Protein AF-A0A1J5BR05-F1 (afdb_monomer_lite)

pLDDT: mean 73.67, std 16.23, range [37.75, 90.69]

Structure (mmCIF, N/CA/C/O backbone):
data_AF-A0A1J5BR05-F1
#
_entry.id   AF-A0A1J5BR05-F1
#
loop_
_atom_site.group_PDB
_atom_site.id
_atom_site.type_symbol
_atom_site.label_atom_id
_atom_site.label_alt_id
_atom_site.label_comp_id
_atom_site.label_asym_id
_atom_site.label_entity_id
_atom_site.label_seq_id
_atom_site.pdbx_PDB_ins_code
_atom_site.Cartn_x
_atom_site.Cartn_y
_atom_site.Cartn_z
_atom_site.occupancy
_atom_site.B_iso_or_equiv
_atom_site.auth_seq_id
_atom_site.auth_comp_id
_atom_site.auth_asym_id
_atom_site.auth_atom_id
_atom_site.pdbx_PDB_model_num
ATOM 1 N N . MET A 1 1 ? -5.665 -17.336 -10.126 1.00 39.12 1 MET A N 1
ATOM 2 C CA . MET A 1 1 ? -4.276 -17.466 -9.632 1.00 39.12 1 MET A CA 1
ATOM 3 C C . MET A 1 1 ? -3.455 -16.307 -10.194 1.00 39.12 1 MET A C 1
ATOM 5 O O . MET A 1 1 ? -2.789 -16.458 -11.212 1.00 39.12 1 MET A O 1
ATOM 9 N N . LEU A 1 2 ? -3.592 -15.113 -9.605 1.00 43.66 2 LEU A N 1
ATOM 10 C CA . LEU A 1 2 ? -2.800 -13.946 -10.001 1.00 43.66 2 LEU A CA 1
ATOM 11 C C . LEU A 1 2 ? -1.372 -14.146 -9.476 1.00 43.66 2 LEU A C 1
ATOM 13 O O . LEU A 1 2 ? -1.186 -14.547 -8.332 1.00 43.66 2 LEU A O 1
ATOM 17 N N . ARG A 1 3 ? -0.367 -13.954 -10.329 1.00 38.69 3 ARG A N 1
ATOM 18 C CA . ARG A 1 3 ? 1.040 -14.210 -10.006 1.00 38.69 3 ARG A CA 1
ATOM 19 C C . ARG A 1 3 ? 1.531 -13.229 -8.933 1.00 38.69 3 ARG A C 1
ATOM 21 O O . ARG A 1 3 ? 1.768 -12.065 -9.217 1.00 38.69 3 ARG A O 1
ATOM 28 N N . PHE A 1 4 ? 1.776 -13.747 -7.732 1.00 49.09 4 PHE A N 1
ATOM 29 C CA . PHE A 1 4 ? 2.369 -13.074 -6.564 1.00 49.09 4 PHE A CA 1
ATOM 30 C C . PHE A 1 4 ? 3.828 -12.600 -6.767 1.00 49.09 4 PHE A C 1
ATOM 32 O O . PHE A 1 4 ? 4.455 -12.104 -5.835 1.00 49.09 4 PHE A O 1
ATOM 39 N N . ALA A 1 5 ? 4.384 -12.736 -7.975 1.00 37.75 5 ALA A N 1
ATOM 40 C CA . ALA A 1 5 ? 5.760 -12.353 -8.286 1.00 37.75 5 ALA A CA 1
ATOM 41 C C . ALA A 1 5 ? 5.990 -10.826 -8.246 1.00 37.75 5 ALA A C 1
ATOM 43 O O . ALA A 1 5 ? 7.113 -10.403 -7.992 1.00 37.75 5 ALA A O 1
ATOM 44 N N . ASP A 1 6 ? 4.939 -10.009 -8.401 1.00 48.56 6 ASP A N 1
ATOM 45 C CA . ASP A 1 6 ? 5.036 -8.542 -8.322 1.00 48.56 6 ASP A CA 1
ATOM 46 C C . ASP A 1 6 ? 4.901 -7.969 -6.896 1.00 48.56 6 ASP A C 1
ATOM 48 O O . ASP A 1 6 ? 5.285 -6.823 -6.672 1.00 48.56 6 ASP A O 1
ATOM 52 N N . ARG A 1 7 ? 4.443 -8.740 -5.887 1.00 49.97 7 ARG A N 1
ATOM 53 C CA . ARG A 1 7 ? 4.324 -8.237 -4.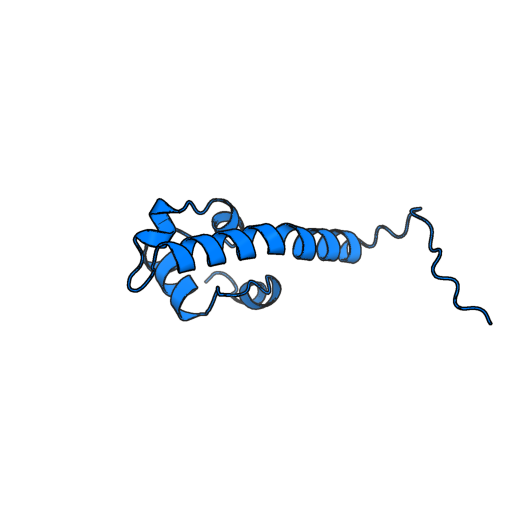492 1.00 49.97 7 ARG A CA 1
ATOM 54 C C . ARG A 1 7 ? 5.680 -7.804 -3.924 1.00 49.97 7 ARG A C 1
ATOM 56 O O . ARG A 1 7 ? 5.772 -6.768 -3.278 1.00 49.97 7 ARG A O 1
ATOM 63 N N . ARG A 1 8 ? 6.749 -8.539 -4.251 1.00 48.34 8 ARG A N 1
ATOM 64 C CA . ARG A 1 8 ? 8.131 -8.169 -3.889 1.00 48.34 8 ARG A CA 1
ATOM 65 C C . ARG A 1 8 ? 8.707 -7.046 -4.749 1.00 48.34 8 ARG A C 1
ATOM 67 O O . ARG A 1 8 ? 9.713 -6.460 -4.374 1.00 48.34 8 ARG A O 1
ATOM 74 N N . ALA A 1 9 ? 8.111 -6.761 -5.907 1.00 53.56 9 ALA A N 1
ATOM 75 C CA . ALA A 1 9 ? 8.596 -5.698 -6.775 1.00 53.56 9 ALA A CA 1
ATOM 76 C C . ALA A 1 9 ? 8.222 -4.319 -6.225 1.00 53.56 9 ALA A C 1
ATOM 78 O O . ALA A 1 9 ? 8.981 -3.375 -6.426 1.00 53.56 9 ALA A O 1
ATOM 79 N N . LEU A 1 10 ? 7.097 -4.191 -5.519 1.00 64.12 10 LEU A N 1
ATOM 80 C CA . LEU A 1 10 ? 6.598 -2.893 -5.066 1.00 64.12 10 LEU A CA 1
ATOM 81 C C . LEU A 1 10 ? 7.388 -2.289 -3.894 1.00 64.12 10 LEU A C 1
ATOM 83 O O . LEU A 1 10 ? 7.403 -1.067 -3.794 1.00 64.12 10 LEU A O 1
ATOM 87 N N . ASP A 1 11 ? 8.079 -3.109 -3.090 1.00 70.50 11 ASP A N 1
ATOM 88 C CA . ASP A 1 11 ? 8.959 -2.670 -1.987 1.00 70.50 11 ASP A CA 1
ATOM 89 C C . ASP A 1 11 ? 8.309 -1.574 -1.115 1.00 70.50 11 ASP A C 1
ATOM 91 O O . ASP A 1 11 ? 8.816 -0.462 -0.977 1.00 70.50 11 ASP A O 1
ATOM 95 N N . ILE A 1 12 ? 7.091 -1.857 -0.633 1.00 81.88 12 ILE A N 1
ATOM 96 C CA . ILE A 1 12 ? 6.277 -0.912 0.142 1.00 81.88 12 ILE A CA 1
ATOM 97 C C . ILE A 1 12 ? 6.449 -1.219 1.625 1.00 81.88 12 ILE A C 1
ATOM 99 O O . ILE A 1 12 ? 5.975 -2.248 2.113 1.00 81.88 12 ILE A O 1
ATOM 103 N N . ASP A 1 13 ? 7.072 -0.292 2.348 1.00 80.88 13 ASP A N 1
ATOM 104 C CA . ASP A 1 13 ? 7.202 -0.378 3.799 1.00 80.88 13 ASP A CA 1
ATOM 105 C C . ASP A 1 13 ? 5.828 -0.482 4.477 1.00 80.88 13 ASP A C 1
ATOM 107 O O . ASP A 1 13 ? 4.907 0.291 4.214 1.00 80.88 13 ASP A O 1
ATOM 111 N N . GLY A 1 14 ? 5.682 -1.468 5.364 1.00 81.31 14 GLY A N 1
ATOM 112 C CA . GLY A 1 14 ? 4.429 -1.738 6.075 1.00 81.31 14 GLY A CA 1
ATOM 113 C C . GLY A 1 14 ? 3.423 -2.607 5.311 1.00 81.31 14 GLY A C 1
ATOM 114 O O . GLY A 1 14 ? 2.475 -3.092 5.928 1.00 81.31 14 GLY A O 1
ATOM 115 N N . LEU A 1 15 ? 3.641 -2.896 4.022 1.00 84.44 15 LEU A N 1
ATOM 116 C CA . LEU A 1 15 ? 2.809 -3.823 3.247 1.00 84.44 15 LEU A CA 1
ATOM 117 C C . LEU A 1 15 ? 3.322 -5.269 3.382 1.00 84.44 15 LEU A C 1
ATOM 119 O O . LEU A 1 15 ? 3.891 -5.847 2.457 1.00 84.44 15 LEU A O 1
ATOM 123 N N . GLY A 1 16 ? 3.141 -5.850 4.571 1.00 83.38 16 GLY A N 1
ATOM 124 C CA . GLY A 1 16 ? 3.503 -7.243 4.852 1.00 83.38 16 GLY A CA 1
ATOM 125 C C . GLY A 1 16 ? 2.504 -8.259 4.288 1.00 83.38 16 GLY A C 1
ATOM 126 O O . GLY A 1 16 ? 1.366 -7.914 3.967 1.00 83.38 16 GLY A O 1
ATOM 127 N N . ASP A 1 17 ? 2.901 -9.534 4.230 1.00 81.94 17 ASP A N 1
ATOM 128 C CA . ASP A 1 17 ? 2.085 -10.570 3.586 1.00 81.94 17 ASP A CA 1
ATOM 129 C C . ASP A 1 17 ? 0.685 -10.727 4.194 1.00 81.94 17 ASP A C 1
ATOM 131 O O . ASP A 1 17 ? -0.302 -10.744 3.461 1.00 81.94 17 ASP A O 1
ATOM 135 N N . ASN A 1 18 ? 0.594 -10.712 5.526 1.00 84.12 18 ASN A N 1
ATOM 136 C CA . ASN A 1 18 ? -0.680 -10.805 6.243 1.00 84.12 18 ASN A CA 1
ATOM 137 C C . ASN A 1 18 ? -1.644 -9.659 5.899 1.00 84.12 18 ASN A C 1
ATOM 139 O O . ASN A 1 18 ? -2.852 -9.860 5.865 1.00 84.12 18 ASN A O 1
ATOM 143 N N . LEU A 1 19 ? -1.123 -8.449 5.675 1.00 84.56 19 LEU A N 1
ATOM 144 C CA . LEU A 1 19 ? -1.950 -7.281 5.380 1.00 84.56 19 LEU A CA 1
ATOM 145 C C . LEU A 1 19 ? -2.521 -7.353 3.968 1.00 84.56 19 LEU A C 1
ATOM 147 O O . LEU A 1 19 ? -3.683 -7.032 3.741 1.00 84.56 19 LEU A O 1
ATOM 151 N N . VAL A 1 20 ? -1.715 -7.797 3.010 1.00 83.81 20 VAL A N 1
ATOM 152 C CA . VAL A 1 20 ? -2.219 -7.982 1.653 1.00 83.81 20 VAL A CA 1
ATOM 153 C C . VAL A 1 20 ? -3.262 -9.094 1.616 1.00 83.81 20 VAL A C 1
ATOM 155 O O . VAL A 1 20 ? -4.256 -8.944 0.917 1.00 83.81 20 VAL A O 1
ATOM 158 N N . ASP A 1 21 ? -3.074 -10.173 2.375 1.00 85.44 21 ASP A N 1
ATOM 159 C CA . ASP A 1 21 ? -4.059 -11.253 2.430 1.00 85.44 21 ASP A CA 1
ATOM 160 C C . ASP A 1 21 ? -5.387 -10.739 3.007 1.00 85.44 21 ASP A C 1
ATOM 162 O O . ASP A 1 21 ? -6.427 -10.942 2.391 1.00 85.44 21 ASP A O 1
ATOM 166 N N . GLN A 1 22 ? -5.355 -9.919 4.066 1.00 87.12 22 GLN A N 1
ATOM 167 C CA . GLN A 1 22 ? -6.554 -9.231 4.566 1.00 87.12 22 GLN A CA 1
ATOM 168 C C . GLN A 1 22 ? -7.207 -8.311 3.522 1.00 87.12 22 GLN A C 1
ATOM 170 O O . GLN A 1 22 ? -8.429 -8.283 3.405 1.00 87.12 22 GLN A O 1
ATOM 175 N N . LEU A 1 23 ? -6.417 -7.553 2.755 1.00 86.75 23 LEU A N 1
ATOM 176 C CA . LEU A 1 23 ? -6.927 -6.661 1.707 1.00 86.75 23 LEU A CA 1
ATOM 177 C C . LEU A 1 23 ? -7.594 -7.429 0.553 1.00 86.75 23 LEU A C 1
ATOM 179 O O . LEU A 1 23 ? -8.565 -6.940 -0.029 1.00 86.75 23 LEU A O 1
ATOM 183 N N . VAL A 1 24 ? -7.072 -8.611 0.223 1.00 86.50 24 VAL A N 1
ATOM 184 C CA . VAL A 1 24 ? -7.632 -9.508 -0.798 1.00 86.50 24 VAL A CA 1
ATOM 185 C C . VAL A 1 24 ? -8.888 -10.199 -0.275 1.00 86.50 24 VAL A C 1
ATOM 187 O O . VAL A 1 24 ? -9.907 -10.197 -0.962 1.00 86.50 24 VAL A O 1
ATOM 190 N N . ASP A 1 25 ? -8.849 -10.725 0.949 1.00 87.19 25 ASP A N 1
ATOM 191 C CA . ASP A 1 25 ? -9.979 -11.408 1.585 1.00 87.19 25 ASP A CA 1
ATOM 192 C C . ASP A 1 25 ? -11.158 -10.454 1.823 1.00 87.19 25 ASP A C 1
ATOM 194 O O . ASP A 1 25 ? -12.317 -10.831 1.650 1.00 87.19 25 ASP A O 1
ATOM 198 N N . ALA A 1 26 ? -10.872 -9.186 2.136 1.00 85.12 26 ALA A N 1
ATOM 199 C CA . ALA A 1 26 ? -11.872 -8.126 2.232 1.00 85.12 26 ALA A CA 1
ATOM 200 C C . ALA A 1 26 ? -12.395 -7.646 0.860 1.00 85.12 26 ALA A C 1
ATOM 202 O O . ALA A 1 26 ? -13.279 -6.792 0.801 1.00 85.12 26 ALA A O 1
ATOM 203 N N . GLY A 1 27 ? -11.848 -8.150 -0.253 1.00 85.44 27 GLY A N 1
ATOM 204 C CA . GLY A 1 27 ? -12.234 -7.772 -1.617 1.00 85.44 27 GLY A CA 1
ATOM 205 C C . GLY A 1 27 ? -11.835 -6.348 -2.021 1.00 85.44 27 GLY A C 1
ATOM 206 O O . GLY A 1 27 ? -12.245 -5.876 -3.083 1.00 85.44 27 GLY A O 1
ATOM 207 N N . VAL A 1 28 ? -11.036 -5.665 -1.197 1.00 85.56 28 VAL A N 1
ATOM 208 C CA . VAL A 1 28 ? -10.612 -4.272 -1.399 1.00 85.56 28 VAL A CA 1
ATOM 209 C C . VAL A 1 28 ? -9.519 -4.185 -2.466 1.00 85.56 28 VAL A C 1
ATOM 211 O O . VAL A 1 28 ? -9.471 -3.227 -3.236 1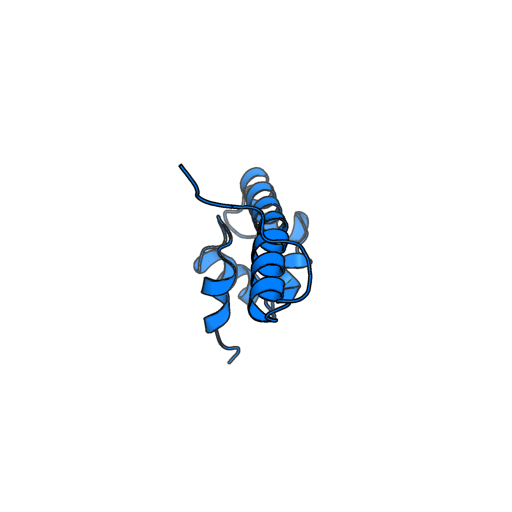.00 85.56 28 VAL A O 1
ATOM 214 N N . VAL A 1 29 ? -8.652 -5.199 -2.546 1.00 86.19 29 VAL A N 1
ATOM 215 C CA . VAL A 1 29 ? -7.543 -5.256 -3.506 1.00 86.19 29 VAL A CA 1
ATOM 216 C C . VAL A 1 29 ? -7.618 -6.548 -4.305 1.00 86.19 29 VAL A C 1
ATOM 218 O O . VAL A 1 29 ? -7.506 -7.637 -3.757 1.00 86.19 29 VAL A O 1
ATOM 221 N N . ASN A 1 30 ? -7.743 -6.425 -5.626 1.00 83.75 30 ASN A N 1
ATOM 222 C CA . ASN A 1 30 ? -7.742 -7.572 -6.542 1.00 83.75 30 ASN A CA 1
ATOM 223 C C . ASN A 1 30 ? -6.531 -7.546 -7.476 1.00 83.75 30 ASN A C 1
ATOM 225 O O . ASN A 1 30 ? -6.069 -8.582 -7.957 1.00 83.75 30 ASN A O 1
ATOM 229 N N . THR A 1 31 ? -6.003 -6.352 -7.729 1.00 82.12 31 THR A N 1
ATOM 230 C CA . THR A 1 31 ? -4.830 -6.115 -8.560 1.00 82.12 31 THR A CA 1
ATOM 231 C C . THR A 1 31 ? -3.842 -5.193 -7.843 1.00 82.12 31 THR A C 1
ATOM 233 O O . THR A 1 31 ? -4.249 -4.391 -7.003 1.00 82.12 31 THR A O 1
ATOM 236 N N . PRO A 1 32 ? -2.546 -5.221 -8.201 1.00 77.81 32 PRO A N 1
ATOM 237 C CA . PRO A 1 32 ? -1.566 -4.281 -7.651 1.00 77.81 32 PRO A CA 1
ATOM 238 C C . PRO A 1 32 ? -1.953 -2.806 -7.838 1.00 77.81 32 PRO A C 1
ATOM 240 O O . PRO A 1 32 ? -1.619 -1.969 -7.007 1.00 77.81 32 PRO A O 1
ATOM 243 N N . ALA A 1 33 ? -2.686 -2.483 -8.909 1.00 82.00 33 ALA A N 1
ATOM 244 C CA . ALA A 1 33 ? -3.143 -1.124 -9.184 1.00 82.00 33 ALA A CA 1
ATOM 245 C C . ALA A 1 33 ? -4.176 -0.617 -8.164 1.00 82.00 33 ALA A C 1
ATOM 247 O O . ALA A 1 33 ? -4.310 0.593 -7.984 1.00 82.00 33 ALA A O 1
ATOM 248 N N . ASP A 1 34 ? -4.895 -1.521 -7.496 1.00 85.75 34 ASP A N 1
ATOM 249 C CA . ASP A 1 34 ? -5.921 -1.153 -6.518 1.00 85.75 34 ASP A CA 1
ATOM 250 C C . ASP A 1 34 ? -5.310 -0.656 -5.204 1.00 85.75 34 ASP A C 1
ATOM 252 O O . ASP A 1 34 ? -5.933 0.153 -4.523 1.00 85.75 34 ASP A O 1
ATOM 256 N N . LEU A 1 35 ? -4.052 -1.014 -4.906 1.00 86.94 35 LEU A N 1
ATOM 257 C CA . LEU A 1 35 ? -3.306 -0.447 -3.774 1.00 86.94 35 LEU A CA 1
ATOM 258 C C . LEU A 1 35 ? -3.240 1.084 -3.856 1.00 86.94 35 LEU A C 1
ATOM 260 O O . LEU A 1 35 ? -3.366 1.769 -2.849 1.00 86.94 35 LEU A O 1
ATOM 264 N N . TYR A 1 36 ? -3.111 1.631 -5.065 1.00 85.44 36 TYR A N 1
ATOM 265 C CA . TYR A 1 36 ? -3.026 3.074 -5.302 1.00 85.44 36 TYR A CA 1
ATOM 266 C C . TYR A 1 36 ? -4.376 3.798 -5.276 1.00 85.44 36 TYR A C 1
ATOM 268 O O . TYR A 1 36 ? -4.413 5.009 -5.488 1.00 85.44 36 TYR A O 1
ATOM 276 N N . LYS A 1 37 ? -5.470 3.063 -5.059 1.00 88.56 37 LYS A N 1
ATOM 277 C CA . LYS A 1 37 ? -6.828 3.592 -4.889 1.00 88.56 37 LYS A CA 1
ATOM 278 C C . LYS A 1 37 ? -7.340 3.401 -3.459 1.00 88.56 37 LYS A C 1
ATOM 280 O O . LYS A 1 37 ? -8.501 3.697 -3.198 1.00 88.56 37 LYS A O 1
ATOM 285 N N . LEU A 1 38 ? -6.512 2.859 -2.561 1.00 89.25 38 LEU A N 1
ATOM 286 C CA . LEU A 1 38 ? -6.892 2.643 -1.172 1.00 89.25 38 LEU A CA 1
ATOM 287 C C . LEU A 1 38 ? -7.177 3.974 -0.480 1.00 89.25 38 LEU A C 1
ATOM 289 O O . LEU A 1 38 ? -6.394 4.918 -0.568 1.00 89.25 38 LEU A O 1
ATOM 293 N N . GLU A 1 39 ? -8.280 4.006 0.259 1.00 87.56 39 GLU A N 1
ATOM 294 C CA . GLU A 1 39 ? -8.625 5.121 1.130 1.00 87.56 39 GLU A CA 1
ATOM 295 C C . GLU A 1 39 ? -8.393 4.767 2.598 1.00 87.56 39 GLU A C 1
ATOM 297 O O . GLU A 1 39 ? -8.419 3.598 2.995 1.00 87.56 39 GLU A O 1
ATOM 302 N N . LEU A 1 40 ? -8.207 5.800 3.422 1.00 87.38 40 LEU A N 1
ATOM 303 C CA . LEU A 1 40 ? -7.968 5.653 4.858 1.00 87.38 40 LEU A CA 1
ATOM 304 C C . LEU A 1 40 ? -9.065 4.836 5.541 1.00 87.38 40 LEU A C 1
ATOM 306 O O . LEU A 1 40 ? -8.758 3.984 6.364 1.00 87.38 40 LEU A O 1
ATOM 310 N N . SER A 1 41 ? -10.324 5.057 5.166 1.00 86.50 41 SER A N 1
ATOM 311 C CA . SER A 1 41 ? -11.482 4.333 5.697 1.00 86.50 41 SER A CA 1
ATOM 312 C C . SER A 1 41 ? -11.398 2.825 5.442 1.00 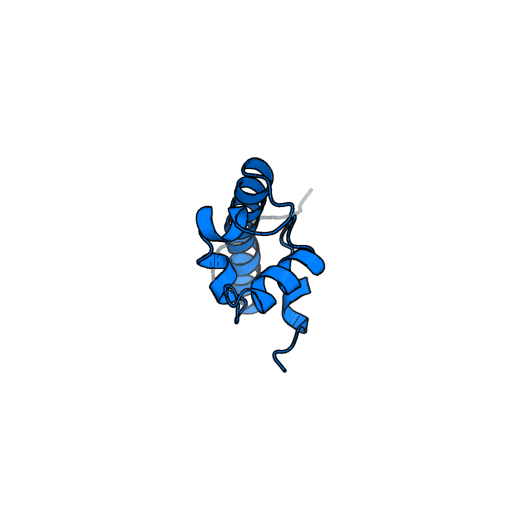86.50 41 SER A C 1
ATOM 314 O O . SER A 1 41 ? -11.662 2.037 6.346 1.00 86.50 41 SER A O 1
ATOM 316 N N . ALA A 1 42 ? -10.974 2.419 4.242 1.00 85.31 42 ALA A N 1
ATOM 317 C CA . ALA A 1 42 ? -10.827 1.014 3.879 1.00 85.31 42 ALA A CA 1
ATOM 318 C C . ALA A 1 42 ? -9.695 0.352 4.676 1.00 85.31 42 ALA A C 1
ATOM 320 O O . ALA A 1 42 ? -9.872 -0.737 5.215 1.00 85.31 42 ALA A O 1
ATOM 321 N N . VAL A 1 43 ? -8.557 1.033 4.823 1.00 86.06 43 VAL A N 1
ATOM 322 C CA . VAL A 1 43 ? -7.395 0.493 5.546 1.00 86.06 43 VAL A CA 1
ATOM 323 C C . VAL A 1 43 ? -7.619 0.489 7.061 1.00 86.06 43 VAL A C 1
ATOM 325 O O . VAL A 1 43 ? -7.275 -0.481 7.727 1.00 86.06 43 VAL A O 1
ATOM 328 N N . ALA A 1 44 ? -8.236 1.533 7.615 1.00 86.31 44 ALA A N 1
ATOM 329 C CA . ALA A 1 44 ? -8.550 1.634 9.041 1.00 86.31 44 ALA A CA 1
ATOM 330 C C . ALA A 1 44 ? -9.661 0.665 9.483 1.00 86.31 44 ALA A C 1
ATOM 332 O O . ALA A 1 44 ? -9.798 0.397 10.673 1.00 86.31 44 ALA A O 1
ATOM 333 N N . SER A 1 45 ? -10.443 0.125 8.540 1.00 84.38 45 SER A N 1
ATOM 334 C CA . SER A 1 45 ? -11.433 -0.921 8.826 1.00 84.38 45 SER A CA 1
ATOM 335 C C . SER A 1 45 ? -10.823 -2.317 9.021 1.00 84.38 45 SER A C 1
ATOM 337 O O . SER A 1 45 ? -11.520 -3.225 9.474 1.00 84.38 45 SER A O 1
ATOM 339 N N . LEU A 1 46 ? -9.536 -2.497 8.700 1.00 83.31 46 LEU A N 1
ATOM 340 C CA . LEU A 1 46 ? -8.850 -3.780 8.830 1.00 83.31 46 LEU A CA 1
ATOM 341 C C . LEU A 1 46 ? -8.509 -4.103 10.286 1.00 83.31 46 LEU A C 1
ATOM 343 O O . LEU A 1 46 ? -8.195 -3.231 11.103 1.00 83.31 46 LEU A O 1
ATOM 347 N N . GLU A 1 47 ? -8.530 -5.395 10.606 1.00 77.44 47 GLU A N 1
ATOM 348 C CA . GLU A 1 47 ? -8.251 -5.871 11.954 1.00 77.44 47 GLU A CA 1
ATOM 349 C C . GLU A 1 47 ? -6.824 -5.485 12.374 1.00 77.44 47 GLU A C 1
ATOM 351 O O . GLU A 1 47 ? -5.851 -5.726 11.657 1.00 77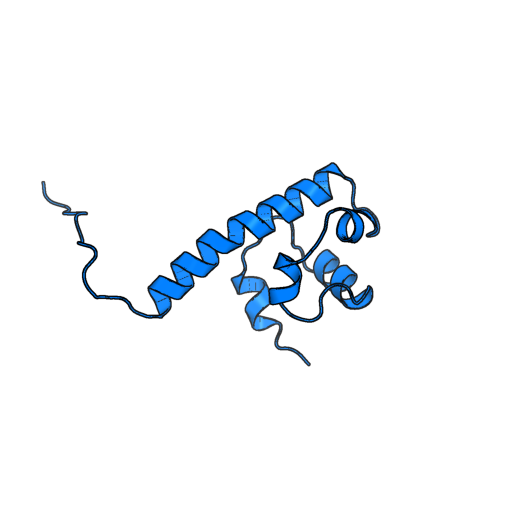.44 47 GLU A O 1
ATOM 356 N N . ARG A 1 48 ? -6.686 -4.901 13.572 1.00 81.31 48 ARG A N 1
ATOM 357 C CA . ARG A 1 48 ? -5.402 -4.438 14.140 1.00 81.31 48 ARG A CA 1
ATOM 358 C C . ARG A 1 48 ? -4.747 -3.276 13.377 1.00 81.31 48 ARG A C 1
ATOM 360 O O . ARG A 1 48 ? -3.563 -3.009 13.598 1.00 81.31 48 ARG A O 1
ATOM 367 N N . MET A 1 49 ? -5.499 -2.551 12.547 1.00 80.81 49 MET A N 1
ATOM 368 C CA . MET A 1 49 ? -5.013 -1.368 11.840 1.00 80.81 49 MET A CA 1
ATOM 369 C C . MET A 1 49 ? -5.423 -0.078 12.560 1.00 80.81 49 MET A C 1
ATOM 371 O O . MET A 1 49 ? -6.557 0.379 12.476 1.00 80.81 49 MET A O 1
ATOM 375 N N . GLY A 1 50 ? -4.486 0.517 13.300 1.00 83.56 50 GLY A N 1
ATOM 376 C CA . GLY A 1 50 ? -4.686 1.845 13.885 1.00 83.56 50 GLY A CA 1
ATOM 377 C C . GLY A 1 50 ? -4.604 2.949 12.826 1.00 83.56 50 GLY A C 1
ATOM 378 O O . GLY A 1 50 ? -3.913 2.790 11.821 1.00 83.56 50 GLY A O 1
ATOM 379 N N . GLU A 1 51 ? -5.243 4.092 13.079 1.00 85.88 51 GLU A N 1
ATOM 380 C CA . GLU A 1 51 ? -5.266 5.247 12.165 1.00 85.88 51 GLU A CA 1
ATOM 381 C C . GLU A 1 51 ? -3.855 5.690 11.737 1.00 85.88 51 GLU A C 1
ATOM 383 O O . GLU A 1 51 ? -3.581 5.846 10.549 1.00 85.88 51 GLU A O 1
ATOM 388 N N . THR A 1 52 ? -2.914 5.778 12.683 1.00 88.81 52 THR A N 1
ATOM 389 C CA . THR A 1 52 ? -1.506 6.094 12.396 1.00 88.81 52 THR A CA 1
ATOM 390 C C . THR A 1 52 ? -0.851 5.069 11.468 1.00 88.81 52 THR A C 1
ATOM 392 O O . THR A 1 52 ? -0.136 5.442 10.541 1.00 88.81 52 THR A O 1
ATOM 395 N N . SER A 1 53 ? -1.093 3.773 11.685 1.00 86.69 53 SER A N 1
ATOM 396 C CA . SER A 1 53 ? -0.540 2.715 10.830 1.00 86.69 53 SER A CA 1
ATOM 397 C C . SER A 1 53 ? -1.147 2.748 9.430 1.00 86.69 53 SER A C 1
ATOM 399 O O . SER A 1 53 ? -0.426 2.560 8.453 1.00 86.69 53 SER A O 1
ATOM 401 N N . ALA A 1 54 ? -2.443 3.045 9.323 1.00 90.12 54 ALA A N 1
ATOM 402 C CA . ALA A 1 54 ? -3.120 3.207 8.044 1.00 90.12 54 ALA A CA 1
ATOM 403 C C . ALA A 1 54 ? -2.565 4.408 7.257 1.00 90.12 54 ALA A C 1
ATOM 405 O O . ALA A 1 54 ? -2.264 4.281 6.071 1.00 90.12 54 ALA A O 1
ATOM 406 N N . LEU A 1 55 ? -2.343 5.548 7.921 1.00 90.56 55 LEU A N 1
ATOM 407 C CA . LEU A 1 55 ? -1.705 6.722 7.314 1.00 90.56 55 LEU A CA 1
ATOM 408 C C . LEU A 1 55 ? -0.272 6.429 6.854 1.00 90.56 55 LEU A C 1
ATOM 410 O O . LEU A 1 55 ? 0.106 6.816 5.748 1.00 90.56 55 LEU A O 1
ATOM 414 N N . ASN A 1 56 ? 0.509 5.707 7.663 1.00 90.56 56 ASN A N 1
ATOM 415 C CA . ASN A 1 56 ? 1.865 5.300 7.294 1.00 90.56 56 ASN A CA 1
ATOM 416 C C . ASN A 1 56 ? 1.866 4.394 6.057 1.00 90.56 56 ASN A C 1
ATOM 418 O O . ASN A 1 56 ? 2.670 4.607 5.151 1.00 90.56 56 ASN A O 1
ATOM 422 N N . LEU A 1 57 ? 0.943 3.429 5.988 1.00 89.56 57 LEU A N 1
ATOM 423 C CA . LEU A 1 57 ? 0.798 2.551 4.829 1.00 89.56 57 LEU A CA 1
ATOM 424 C C . LEU A 1 57 ? 0.446 3.342 3.566 1.00 89.56 57 LEU A C 1
ATOM 426 O O . LEU A 1 57 ? 1.091 3.164 2.536 1.00 89.56 57 LEU A O 1
ATOM 430 N N . LEU A 1 58 ? -0.547 4.233 3.635 1.00 90.69 58 LEU A N 1
ATOM 431 C CA . LEU A 1 58 ? -0.927 5.074 2.496 1.00 90.69 58 LEU A CA 1
ATOM 432 C C . LEU A 1 58 ? 0.238 5.964 2.044 1.00 90.69 58 LEU A C 1
ATOM 434 O O . LEU A 1 58 ? 0.490 6.093 0.846 1.00 90.69 58 LEU A O 1
ATOM 438 N N . GLY A 1 59 ? 1.000 6.516 2.992 1.00 90.56 59 GLY A N 1
ATOM 439 C CA . GLY A 1 59 ? 2.217 7.271 2.704 1.00 90.56 59 GLY A CA 1
ATOM 440 C C . GLY A 1 59 ? 3.284 6.435 1.990 1.00 90.56 59 GLY A C 1
ATOM 441 O O . GLY A 1 59 ? 3.859 6.888 0.999 1.00 90.56 59 GLY A O 1
ATOM 442 N N . ALA A 1 60 ? 3.518 5.201 2.441 1.00 88.81 60 ALA A N 1
ATOM 443 C CA . ALA A 1 60 ? 4.457 4.277 1.808 1.00 88.81 60 ALA A CA 1
ATOM 444 C C . ALA A 1 60 ? 4.000 3.867 0.397 1.00 88.81 60 ALA A C 1
ATOM 446 O O . ALA A 1 60 ? 4.804 3.846 -0.538 1.00 88.81 60 ALA A O 1
ATOM 447 N N . ILE A 1 61 ? 2.699 3.616 0.211 1.00 87.69 61 ILE A N 1
ATOM 448 C CA . ILE A 1 61 ? 2.101 3.334 -1.100 1.00 87.69 61 ILE A CA 1
ATOM 449 C C . ILE A 1 61 ? 2.334 4.514 -2.050 1.00 87.69 61 ILE A C 1
ATOM 451 O O . ILE A 1 61 ? 2.805 4.309 -3.170 1.00 87.69 61 ILE A O 1
ATOM 455 N N . GLU A 1 62 ? 2.082 5.751 -1.618 1.00 87.62 62 GLU A N 1
ATOM 456 C CA . GLU A 1 62 ? 2.358 6.936 -2.438 1.00 87.62 62 GLU A CA 1
ATOM 457 C C . GLU A 1 62 ? 3.846 7.092 -2.764 1.00 87.62 62 GLU A C 1
ATOM 459 O O . GLU A 1 62 ? 4.211 7.378 -3.909 1.00 87.62 62 GLU A O 1
ATOM 464 N N . HIS A 1 63 ? 4.729 6.848 -1.793 1.00 86.19 63 HIS A N 1
ATOM 465 C CA . HIS A 1 63 ? 6.171 6.899 -2.017 1.00 86.19 63 HIS A CA 1
ATOM 466 C C . HIS A 1 63 ? 6.621 5.880 -3.075 1.00 86.19 63 HIS A C 1
ATOM 468 O O . HIS A 1 63 ? 7.407 6.207 -3.972 1.00 86.19 63 HIS A O 1
ATOM 474 N N . SER A 1 64 ? 6.049 4.674 -3.042 1.00 83.50 64 SER A N 1
ATOM 475 C CA . SER A 1 64 ? 6.362 3.600 -3.989 1.00 83.50 64 SER A CA 1
ATOM 476 C C . SER A 1 64 ? 6.035 3.948 -5.444 1.00 83.50 64 SER A C 1
ATOM 478 O O . SER A 1 64 ? 6.659 3.414 -6.363 1.00 83.50 64 SER A O 1
ATOM 480 N N . LYS A 1 65 ? 5.111 4.888 -5.703 1.00 80.31 65 LYS A N 1
ATOM 481 C CA . LYS A 1 65 ? 4.834 5.355 -7.072 1.00 80.31 65 LYS A CA 1
ATOM 482 C C . LYS A 1 65 ? 6.079 5.952 -7.713 1.00 80.31 65 LYS A C 1
ATOM 484 O O . LYS A 1 65 ? 6.331 5.724 -8.894 1.00 80.31 65 LYS A O 1
ATOM 489 N N . ARG A 1 66 ? 6.883 6.692 -6.941 1.00 75.50 66 ARG A N 1
ATOM 490 C CA . ARG A 1 66 ? 8.113 7.329 -7.435 1.00 75.50 66 ARG A CA 1
ATOM 491 C C . ARG A 1 66 ? 9.181 6.295 -7.765 1.00 75.50 66 ARG A C 1
ATOM 493 O O . ARG A 1 66 ? 9.786 6.383 -8.831 1.00 75.50 66 ARG A O 1
ATOM 500 N N . THR A 1 67 ? 9.387 5.308 -6.895 1.00 71.62 67 THR A N 1
ATOM 501 C CA . THR A 1 67 ? 10.391 4.251 -7.102 1.00 71.62 67 THR A CA 1
ATOM 502 C C . THR A 1 67 ? 9.994 3.328 -8.253 1.00 71.62 67 THR A C 1
ATOM 504 O O . THR A 1 67 ? 10.820 2.989 -9.103 1.00 71.62 67 THR A O 1
ATOM 507 N N . THR A 1 68 ? 8.712 2.975 -8.342 1.00 70.38 68 THR A N 1
ATOM 508 C CA . THR A 1 68 ? 8.178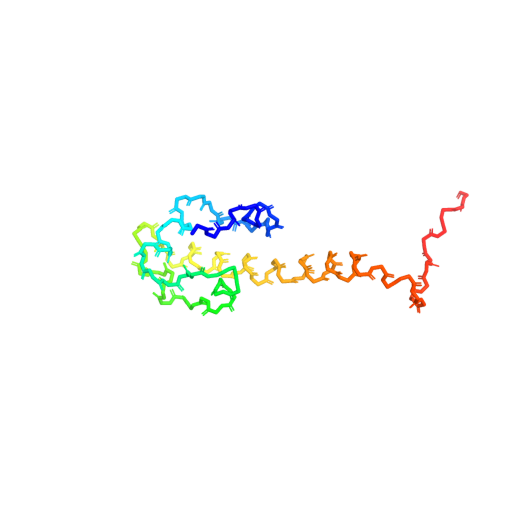 2.101 -9.392 1.00 70.38 68 THR A CA 1
ATOM 509 C C . THR A 1 68 ? 8.187 2.797 -10.746 1.00 70.38 68 THR A C 1
ATOM 511 O O . THR A 1 68 ? 8.663 2.209 -11.713 1.00 70.38 68 THR A O 1
ATOM 514 N N . LEU A 1 69 ? 7.781 4.068 -10.821 1.00 73.12 69 LEU A N 1
ATOM 515 C CA . LEU A 1 69 ? 7.864 4.852 -12.053 1.00 73.12 69 LEU A CA 1
ATOM 516 C C . LEU A 1 69 ? 9.316 5.069 -12.499 1.00 73.12 69 LEU A C 1
ATOM 518 O O . LEU A 1 69 ? 9.617 4.887 -13.674 1.00 73.12 69 LEU A O 1
ATOM 522 N N . ALA A 1 70 ? 10.230 5.408 -11.584 1.00 70.38 70 ALA A N 1
ATOM 523 C CA . ALA A 1 70 ? 11.647 5.581 -11.912 1.00 70.38 70 ALA A CA 1
ATOM 524 C C . ALA A 1 70 ? 12.264 4.287 -12.468 1.00 70.38 70 ALA A C 1
ATOM 526 O O . ALA A 1 70 ? 12.950 4.308 -13.490 1.00 70.38 70 ALA A O 1
ATOM 527 N N . ARG A 1 71 ? 11.964 3.145 -11.841 1.00 69.94 71 ARG A N 1
ATOM 528 C CA . ARG A 1 71 ? 12.393 1.820 -12.303 1.00 69.94 71 ARG A CA 1
ATOM 529 C C . ARG A 1 71 ? 11.722 1.410 -13.610 1.00 69.94 71 ARG A C 1
ATOM 531 O O . ARG A 1 71 ? 12.377 0.797 -14.442 1.00 69.94 71 ARG A O 1
ATOM 538 N N . PHE A 1 72 ? 10.461 1.774 -13.822 1.00 70.12 72 PHE A N 1
ATOM 539 C CA . PHE A 1 72 ? 9.751 1.540 -15.077 1.00 70.12 72 PHE A CA 1
ATOM 540 C C . PHE A 1 72 ? 10.362 2.353 -16.227 1.00 70.12 72 PHE A C 1
ATOM 542 O O . PHE A 1 72 ? 10.669 1.793 -17.273 1.00 70.12 72 PHE A O 1
ATOM 549 N N . ILE A 1 73 ? 10.640 3.644 -16.014 1.00 70.38 73 ILE A N 1
ATOM 550 C CA . ILE A 1 73 ? 11.344 4.509 -16.977 1.00 70.38 73 ILE A CA 1
ATOM 551 C C . ILE A 1 73 ? 12.749 3.966 -17.277 1.00 70.38 73 ILE A C 1
ATOM 553 O O . ILE A 1 73 ? 13.165 3.933 -18.437 1.00 70.38 73 ILE A O 1
ATOM 557 N N . TYR A 1 74 ? 13.465 3.500 -16.249 1.00 66.25 74 TYR A N 1
ATOM 558 C CA . TYR A 1 74 ? 14.760 2.839 -16.408 1.00 66.25 74 TYR A CA 1
ATOM 559 C C . TYR A 1 74 ? 14.648 1.549 -17.238 1.00 66.25 74 TYR A C 1
ATOM 561 O O . TYR A 1 74 ? 15.426 1.349 -18.171 1.00 66.25 74 TYR A O 1
ATOM 569 N N . ALA A 1 75 ? 13.658 0.700 -16.943 1.00 63.75 75 ALA A N 1
ATOM 570 C CA . ALA A 1 75 ? 13.416 -0.571 -17.626 1.00 63.75 75 ALA A CA 1
ATOM 571 C C . ALA A 1 75 ? 12.967 -0.395 -19.084 1.00 63.75 75 ALA A C 1
ATOM 573 O O . ALA A 1 75 ? 13.340 -1.196 -19.936 1.00 63.75 75 ALA A O 1
ATOM 574 N N . LEU A 1 76 ? 12.238 0.682 -19.395 1.00 70.12 76 LEU A N 1
ATOM 575 C CA . LEU A 1 76 ? 11.912 1.070 -20.770 1.00 70.12 76 LEU A CA 1
ATOM 576 C C . LEU A 1 76 ? 13.137 1.513 -21.575 1.00 70.12 76 LEU A C 1
ATOM 578 O O . LEU A 1 76 ? 13.025 1.749 -22.776 1.00 70.12 76 LEU A O 1
ATOM 582 N N . GLY A 1 77 ? 14.306 1.629 -20.937 1.00 54.41 77 GLY A N 1
ATOM 583 C CA . GLY A 1 77 ? 15.543 1.928 -21.629 1.00 54.41 77 GLY A CA 1
ATOM 584 C C . GLY A 1 77 ? 15.439 3.235 -22.398 1.00 54.41 77 GLY A C 1
ATOM 585 O O . GLY A 1 77 ? 15.955 3.301 -23.514 1.00 54.41 77 GLY A O 1
ATOM 586 N N . ILE A 1 78 ? 14.805 4.269 -21.816 1.00 59.34 78 ILE A N 1
ATOM 587 C CA . ILE A 1 78 ? 14.865 5.645 -22.334 1.00 59.34 78 ILE A CA 1
ATOM 588 C C . ILE A 1 78 ? 16.297 6.156 -22.123 1.00 59.34 78 ILE A C 1
ATOM 590 O O . ILE A 1 78 ? 16.607 7.061 -21.356 1.00 59.34 78 ILE A O 1
ATOM 594 N N . ARG A 1 79 ? 17.211 5.530 -22.855 1.00 54.94 79 ARG A N 1
ATOM 595 C CA . ARG A 1 79 ? 18.555 5.952 -23.180 1.00 54.94 79 ARG A CA 1
ATOM 596 C C . ARG A 1 79 ? 18.404 6.895 -24.368 1.00 54.94 79 ARG A C 1
ATOM 598 O O . ARG A 1 79 ? 18.915 6.641 -25.446 1.00 54.94 79 ARG A O 1
ATOM 605 N N . ASN A 1 80 ? 17.633 7.962 -24.184 1.00 47.84 80 ASN A N 1
ATOM 606 C CA . ASN A 1 80 ? 17.631 9.074 -25.114 1.00 47.84 80 ASN A CA 1
ATOM 607 C C . ASN A 1 80 ? 17.475 10.388 -24.340 1.00 47.84 80 ASN A C 1
ATOM 609 O O . ASN A 1 80 ? 16.379 10.844 -24.046 1.00 47.84 80 ASN A O 1
ATOM 613 N N . ARG A 1 81 ? 18.637 11.010 -24.095 1.00 50.16 81 ARG A N 1
ATOM 614 C CA . ARG A 1 81 ? 18.824 12.470 -24.033 1.00 50.16 81 ARG A CA 1
ATOM 615 C C . ARG A 1 81 ? 18.342 13.223 -22.779 1.00 50.16 81 ARG A C 1
ATOM 617 O O . ARG A 1 81 ? 17.987 14.387 -22.902 1.00 50.16 81 ARG A O 1
ATOM 624 N N . PHE A 1 82 ? 18.486 12.666 -21.578 1.00 53.22 82 PHE A N 1
ATOM 625 C CA . PHE A 1 82 ? 18.748 13.506 -20.397 1.00 53.22 82 PHE A CA 1
ATOM 626 C C . PHE A 1 82 ? 20.148 13.182 -19.891 1.00 53.22 82 PHE A C 1
ATOM 628 O O . PHE A 1 82 ? 20.445 12.052 -19.515 1.00 53.22 82 PHE A O 1
ATOM 635 N N . GLY A 1 83 ? 21.039 14.154 -20.077 1.00 42.78 83 GLY A N 1
ATOM 636 C CA . GLY A 1 83 ? 22.482 13.990 -20.040 1.00 42.78 83 GLY A CA 1
ATOM 637 C C . GLY A 1 83 ? 22.983 13.318 -18.771 1.00 42.78 83 GLY A C 1
ATOM 638 O O . GLY A 1 83 ? 22.716 13.755 -17.655 1.00 42.78 83 GLY A O 1
ATOM 639 N N . ALA A 1 84 ? 23.793 12.287 -18.982 1.00 47.78 84 ALA A N 1
ATOM 640 C CA . ALA A 1 84 ? 24.827 11.917 -18.045 1.00 47.78 84 ALA A CA 1
ATOM 641 C C . ALA A 1 84 ? 25.676 13.157 -17.727 1.00 47.78 84 ALA A C 1
ATOM 643 O O . ALA A 1 84 ? 26.338 13.707 -18.605 1.00 47.78 84 ALA A O 1
ATOM 644 N N . ALA A 1 85 ? 25.676 13.566 -16.466 1.00 49.03 85 ALA A N 1
ATOM 645 C CA . ALA A 1 85 ? 26.728 14.394 -15.899 1.00 49.03 85 ALA A CA 1
ATOM 646 C C . ALA A 1 85 ? 27.010 13.940 -14.463 1.00 49.03 85 ALA A C 1
ATOM 648 O O . ALA A 1 85 ? 26.990 14.729 -13.530 1.00 49.03 85 ALA A O 1
ATOM 649 N N . LEU A 1 86 ? 27.296 12.648 -14.289 1.00 48.84 86 LEU A N 1
ATOM 650 C CA . LEU A 1 86 ? 28.191 12.227 -13.218 1.00 48.84 86 LEU A CA 1
ATOM 651 C C . LEU A 1 86 ? 29.486 11.762 -13.876 1.00 48.84 86 LEU A C 1
ATOM 653 O O . LEU A 1 86 ? 29.717 10.579 -14.120 1.00 48.84 86 LEU A O 1
ATOM 657 N N . ARG A 1 87 ? 30.299 12.748 -14.255 1.00 53.97 87 ARG A N 1
ATOM 658 C CA . ARG A 1 87 ? 31.685 12.517 -14.634 1.00 53.97 87 ARG A CA 1
ATOM 659 C C . ARG A 1 87 ? 32.466 12.323 -13.342 1.00 53.97 87 ARG A C 1
ATOM 661 O O . ARG A 1 87 ? 32.783 13.285 -12.656 1.00 53.97 87 ARG A O 1
ATOM 668 N N . LEU A 1 88 ? 32.760 11.063 -13.036 1.00 56.72 88 LEU A N 1
ATOM 669 C CA . LEU A 1 88 ? 33.955 10.703 -12.286 1.00 56.72 88 LEU A CA 1
ATOM 670 C C . LEU A 1 88 ? 35.159 11.223 -13.082 1.00 56.72 88 LEU A C 1
ATOM 672 O O . LEU A 1 88 ? 35.390 10.777 -14.207 1.00 56.72 88 LEU A O 1
ATOM 676 N N . ALA A 1 89 ? 35.885 12.186 -12.528 1.00 44.44 89 ALA A N 1
ATOM 677 C CA . ALA A 1 89 ? 37.247 12.503 -12.931 1.00 44.44 89 ALA A CA 1
ATOM 678 C C . ALA A 1 89 ? 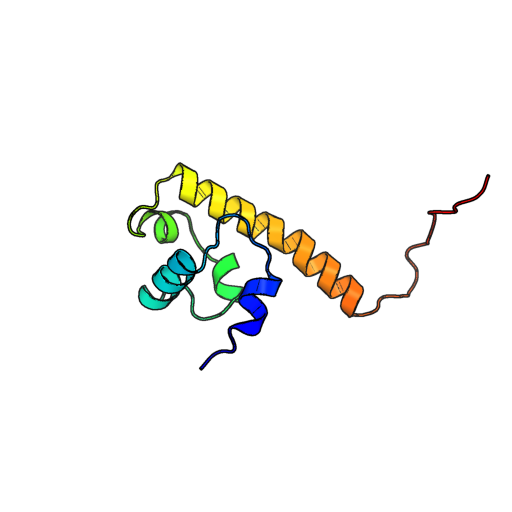37.939 13.282 -11.807 1.00 44.44 89 ALA A C 1
ATOM 680 O O . ALA A 1 89 ? 37.513 14.397 -11.517 1.00 44.44 89 ALA A O 1
ATOM 681 N N . GLY A 1 90 ? 39.025 12.708 -11.281 1.00 41.25 90 GLY A N 1
ATOM 682 C CA . GLY A 1 90 ? 40.094 13.427 -10.576 1.00 41.25 90 GLY A CA 1
ATOM 683 C C . GLY A 1 90 ? 39.921 13.523 -9.078 1.00 41.25 90 GLY A C 1
ATOM 684 O O . GLY A 1 90 ? 39.318 14.523 -8.643 1.00 41.25 90 GLY A O 1
#

Foldseek 3Di:
DPDPPCVVVLPFPLPDPVLVVQCVVVVQDDDPVSLLVDDLVSQCPTPPRDSVSSVSRNVSNVVSVVVVVVVVCVVVVCPPDPDDDPDDDD

Sequence (90 aa):
MLRFADRRALDIDGLGDNLVDQLVDAGVVNTPADLYKLELSAVASLERMGETSALNLLGAIEHSKRTTLARFIYALGIRNRFGAALRLAG

Secondary structure (DSSP, 8-state):
---GGGTTTS--TT--HHHHHHHHHTTS-SSGGGGGG--HHHHHTSTT--HHHHHHHHHHHHHHHHHHHHHHHHHTT--SSS--------

Radius of gyration: 17.0 Å; chains: 1; bounding box: 52×32×39 Å